Protein AF-A0A315BFC9-F1 (afdb_monomer_lite)

Structure (mmCIF, N/CA/C/O backbone):
data_AF-A0A315BFC9-F1
#
_entry.id   AF-A0A315BFC9-F1
#
loop_
_atom_site.group_PDB
_atom_site.id
_atom_site.type_symbol
_atom_site.label_atom_id
_atom_site.label_alt_id
_atom_site.label_comp_id
_atom_site.label_asym_id
_atom_site.label_entity_id
_atom_site.label_seq_id
_atom_site.pdbx_PDB_ins_code
_atom_site.Cartn_x
_atom_site.Cartn_y
_atom_site.Cartn_z
_atom_site.occupancy
_atom_site.B_iso_or_equiv
_atom_site.auth_seq_id
_atom_site.auth_comp_id
_atom_site.auth_asym_id
_atom_site.auth_atom_id
_atom_site.pdbx_PDB_model_num
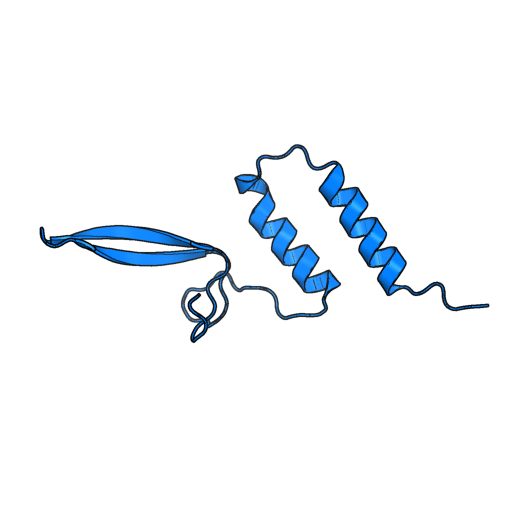ATOM 1 N N . MET A 1 1 ? -26.044 -11.968 19.860 1.00 47.41 1 MET A N 1
ATOM 2 C CA . MET A 1 1 ? -24.635 -11.547 19.799 1.00 47.41 1 MET A CA 1
ATOM 3 C C . MET A 1 1 ? -24.388 -11.252 18.341 1.00 47.41 1 MET A C 1
ATOM 5 O O . MET A 1 1 ? -24.015 -12.144 17.590 1.00 47.41 1 MET A O 1
ATOM 9 N N . ASP A 1 2 ? -24.798 -10.064 17.917 1.00 52.09 2 ASP A N 1
ATOM 10 C CA . ASP A 1 2 ? -24.590 -9.615 16.548 1.00 52.09 2 ASP A CA 1
ATOM 11 C C . ASP A 1 2 ? -23.079 -9.595 16.306 1.00 52.09 2 ASP A C 1
ATOM 13 O O . ASP A 1 2 ? -22.349 -9.108 17.178 1.00 52.09 2 ASP A O 1
ATOM 17 N N . PRO A 1 3 ? -22.574 -10.188 15.212 1.00 59.47 3 PRO A N 1
ATOM 18 C CA . PRO A 1 3 ? -21.177 -10.030 14.881 1.00 59.47 3 PRO A CA 1
ATOM 19 C C . PRO A 1 3 ? -21.022 -8.548 14.571 1.00 59.47 3 PRO A C 1
ATOM 21 O O . PRO A 1 3 ? -21.498 -8.074 13.540 1.00 59.47 3 PRO A O 1
ATOM 24 N N . ILE A 1 4 ? -20.430 -7.801 15.501 1.00 56.91 4 ILE A N 1
ATOM 25 C CA . ILE A 1 4 ? -19.902 -6.480 15.194 1.00 56.91 4 ILE A CA 1
ATOM 26 C C . ILE A 1 4 ? -19.053 -6.707 13.950 1.00 56.91 4 ILE A C 1
ATOM 28 O O . ILE A 1 4 ? -18.178 -7.576 13.938 1.00 56.91 4 ILE A O 1
ATOM 32 N N . ASN A 1 5 ? -19.469 -6.068 12.864 1.00 67.38 5 ASN A N 1
ATOM 33 C CA . ASN A 1 5 ? -18.955 -6.298 11.533 1.00 67.38 5 ASN A CA 1
ATOM 34 C C . ASN A 1 5 ? -17.450 -6.021 11.578 1.00 67.38 5 ASN A C 1
ATOM 36 O O . ASN A 1 5 ? -17.024 -4.874 11.576 1.00 67.38 5 ASN A O 1
ATOM 40 N N . THR A 1 6 ? -16.639 -7.073 11.686 1.00 71.38 6 THR A N 1
ATOM 41 C CA . THR A 1 6 ? -15.196 -6.986 11.972 1.00 71.38 6 THR A CA 1
ATOM 42 C C . THR A 1 6 ? -14.452 -6.166 10.911 1.00 71.38 6 THR A C 1
ATOM 44 O O . THR A 1 6 ? -13.361 -5.655 11.147 1.00 71.38 6 THR A O 1
ATOM 47 N N . GLN A 1 7 ? -15.056 -6.008 9.732 1.00 78.00 7 GLN A N 1
ATOM 48 C CA . GLN 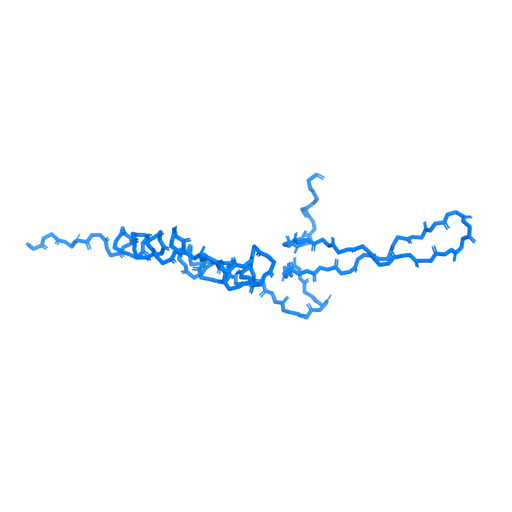A 1 7 ? -14.569 -5.136 8.674 1.00 78.00 7 GLN A CA 1
ATOM 49 C C . GLN A 1 7 ? -14.705 -3.643 9.012 1.00 78.00 7 GLN A C 1
ATOM 51 O O . GLN A 1 7 ? -13.791 -2.881 8.698 1.00 78.00 7 GLN A O 1
ATOM 56 N N . ASP A 1 8 ? -15.787 -3.231 9.675 1.00 82.62 8 ASP A N 1
ATOM 57 C CA . ASP A 1 8 ? -15.993 -1.839 10.086 1.00 82.62 8 ASP A CA 1
ATOM 58 C C . ASP A 1 8 ? -14.984 -1.458 11.173 1.00 82.62 8 ASP A C 1
ATOM 60 O O . ASP A 1 8 ? -14.302 -0.446 11.043 1.00 82.62 8 ASP A O 1
ATOM 64 N N . GLU A 1 9 ? -14.756 -2.334 12.158 1.00 86.12 9 GLU A N 1
ATOM 65 C CA . GLU A 1 9 ? -13.738 -2.116 13.198 1.00 86.12 9 GLU A CA 1
ATOM 66 C C . GLU A 1 9 ? -12.323 -2.008 12.603 1.00 86.12 9 GLU A C 1
ATOM 68 O O . GLU A 1 9 ? -11.508 -1.184 13.027 1.00 86.12 9 GLU A O 1
ATOM 73 N N . ARG A 1 10 ? -11.997 -2.829 11.595 1.00 87.25 10 ARG A N 1
ATOM 74 C CA . ARG A 1 10 ? -10.715 -2.740 10.879 1.00 87.25 10 ARG A CA 1
ATOM 75 C C . ARG A 1 10 ? -10.584 -1.431 10.099 1.00 87.25 10 ARG A C 1
ATOM 77 O O . ARG A 1 10 ? -9.504 -0.841 10.100 1.00 87.25 10 ARG A O 1
ATOM 84 N N . ALA A 1 11 ? -11.659 -0.978 9.456 1.00 87.31 11 ALA A N 1
ATOM 85 C CA . ALA A 1 11 ? -11.677 0.278 8.714 1.00 87.31 11 ALA A CA 1
ATOM 86 C C . ALA A 1 11 ? -11.546 1.491 9.648 1.00 87.31 11 ALA A C 1
ATOM 88 O O . ALA A 1 11 ? -10.755 2.392 9.373 1.00 87.31 11 ALA A O 1
ATOM 89 N N . GLU A 1 12 ? -12.245 1.493 10.783 1.00 88.25 12 GLU A N 1
ATOM 90 C CA . GLU A 1 12 ? -12.145 2.553 11.789 1.00 88.25 12 GLU A CA 1
ATOM 91 C C . GLU A 1 12 ? -10.732 2.641 12.378 1.00 88.25 12 GLU A C 1
ATOM 93 O O . GLU A 1 12 ? -10.163 3.731 12.449 1.00 88.25 12 GLU A O 1
ATOM 98 N N . ASN A 1 13 ? -10.118 1.502 12.719 1.00 87.31 13 ASN A N 1
ATOM 99 C CA . ASN A 1 13 ? -8.735 1.463 13.202 1.00 87.31 13 ASN A CA 1
ATOM 100 C C . ASN A 1 13 ? -7.733 1.984 12.158 1.00 87.31 13 ASN A C 1
ATOM 102 O O . ASN A 1 13 ? -6.812 2.728 12.506 1.00 87.31 13 ASN A O 1
ATOM 106 N N . PHE A 1 14 ? -7.922 1.637 10.880 1.00 88.06 14 PHE A N 1
ATOM 107 C CA . PHE A 1 14 ? -7.113 2.166 9.780 1.00 88.06 14 PHE A CA 1
ATOM 108 C C . PHE A 1 14 ? -7.246 3.693 9.671 1.00 88.06 14 PHE A C 1
ATOM 110 O O . PHE A 1 14 ? -6.238 4.400 9.635 1.00 88.06 14 PHE A O 1
ATOM 117 N N . ILE A 1 15 ? -8.478 4.215 9.689 1.00 87.56 15 ILE A N 1
ATOM 118 C CA . ILE A 1 15 ? -8.744 5.657 9.604 1.00 87.56 15 ILE A CA 1
ATOM 119 C C . ILE A 1 15 ? -8.106 6.394 10.784 1.00 87.56 15 ILE A C 1
ATOM 121 O O . ILE A 1 15 ? -7.419 7.387 10.570 1.00 87.56 15 ILE A O 1
ATOM 125 N N . GLN A 1 16 ? -8.276 5.909 12.017 1.00 87.69 16 GLN A N 1
ATOM 126 C CA . GLN A 1 16 ? -7.702 6.550 13.207 1.00 87.69 16 GLN A CA 1
ATOM 127 C C . GLN A 1 16 ? -6.171 6.607 13.153 1.00 87.69 16 GLN A C 1
ATOM 129 O O . GLN A 1 16 ? -5.575 7.639 13.463 1.00 87.69 16 GLN A O 1
ATOM 134 N N . ARG A 1 17 ? -5.526 5.520 12.714 1.00 84.81 17 ARG A N 1
ATOM 135 C CA . ARG A 1 17 ? -4.065 5.443 12.576 1.00 84.81 17 ARG A CA 1
ATOM 136 C C . ARG A 1 17 ? -3.526 6.468 11.579 1.00 84.81 17 ARG A C 1
ATOM 138 O O . ARG A 1 17 ? -2.532 7.131 11.868 1.00 84.81 17 ARG A O 1
ATOM 145 N N . TRP A 1 18 ? -4.180 6.607 10.428 1.00 84.31 18 TRP A N 1
ATOM 146 C CA . TRP A 1 18 ? -3.698 7.456 9.339 1.00 84.31 18 TRP A CA 1
ATOM 147 C C . TRP A 1 18 ? -4.176 8.909 9.422 1.00 84.31 18 TRP A C 1
ATOM 149 O O . TRP A 1 18 ? -3.468 9.794 8.953 1.00 84.31 18 TRP A O 1
ATOM 159 N N . ALA A 1 19 ? -5.292 9.186 10.103 1.00 81.94 19 ALA A N 1
ATOM 160 C CA . ALA A 1 19 ? -5.775 10.547 10.353 1.00 81.94 19 ALA A CA 1
ATOM 161 C C . ALA A 1 19 ? -4.839 11.372 11.255 1.00 81.94 19 ALA A C 1
ATOM 163 O O . ALA A 1 19 ? -4.844 12.599 11.186 1.00 81.94 19 ALA A O 1
ATOM 164 N N . ILE A 1 20 ? -4.046 10.710 12.105 1.00 77.00 20 ILE A N 1
ATOM 165 C CA . ILE A 1 20 ? -3.130 11.351 13.065 1.00 77.00 20 ILE A CA 1
ATOM 166 C C . ILE A 1 20 ? -1.676 11.322 12.554 1.00 77.00 20 ILE A C 1
ATOM 168 O O . ILE A 1 20 ? -0.784 11.900 13.173 1.00 77.00 20 ILE A O 1
ATOM 172 N N . SER A 1 21 ? -1.405 10.662 11.423 1.00 71.81 21 SER A N 1
ATOM 173 C CA . SER A 1 21 ? -0.047 10.567 10.883 1.00 71.81 21 SER A CA 1
ATOM 174 C C . SER A 1 21 ? 0.482 11.955 10.502 1.00 71.81 21 SER A C 1
ATOM 176 O O . SER A 1 21 ? -0.046 12.614 9.612 1.00 71.81 21 SER A O 1
ATOM 178 N N . THR A 1 22 ? 1.535 12.407 11.188 1.00 63.41 22 THR A N 1
ATOM 179 C CA . THR A 1 22 ? 2.223 13.692 10.945 1.00 63.41 22 THR A CA 1
ATOM 180 C C . THR A 1 22 ? 3.497 13.540 10.114 1.00 63.41 22 THR A C 1
ATOM 182 O O . THR A 1 22 ? 4.214 14.513 9.876 1.00 63.41 22 THR A O 1
ATOM 185 N N . ALA A 1 23 ? 3.819 12.315 9.700 1.00 62.50 23 ALA A N 1
ATOM 186 C CA . ALA A 1 23 ? 4.975 12.049 8.865 1.00 62.50 23 ALA A CA 1
ATOM 187 C C . ALA A 1 23 ? 4.726 12.548 7.432 1.00 62.50 23 ALA A C 1
ATOM 189 O O . ALA A 1 23 ? 3.597 12.548 6.950 1.00 62.50 23 ALA A O 1
ATOM 190 N N . SER A 1 24 ? 5.795 12.987 6.759 1.00 65.81 24 SER A N 1
ATOM 191 C CA . SER A 1 24 ? 5.720 13.485 5.380 1.00 65.81 24 SER A CA 1
ATOM 192 C C . SER A 1 24 ? 5.006 12.474 4.477 1.00 65.81 24 SER A C 1
ATOM 194 O O . SER A 1 24 ? 5.265 11.271 4.575 1.00 65.81 24 SER A O 1
ATOM 196 N N . GLU A 1 25 ? 4.138 12.968 3.590 1.00 60.53 25 GLU A N 1
ATOM 197 C CA . GLU A 1 25 ? 3.375 12.162 2.624 1.00 60.53 25 GLU A CA 1
ATOM 198 C C . GLU A 1 25 ? 4.282 11.168 1.882 1.00 60.53 25 GLU A C 1
ATOM 200 O O . GLU A 1 25 ? 3.946 9.995 1.736 1.00 60.53 25 GLU A O 1
ATOM 205 N N . LEU A 1 26 ? 5.497 11.601 1.528 1.00 62.09 26 LEU A N 1
ATOM 206 C CA . LEU A 1 26 ? 6.482 10.778 0.830 1.00 62.09 26 LEU A CA 1
ATOM 207 C C . LEU A 1 26 ? 7.086 9.667 1.707 1.00 62.09 26 LEU A C 1
ATOM 209 O O . LEU A 1 26 ? 7.406 8.591 1.216 1.00 62.09 26 LEU A O 1
ATOM 213 N N . ALA A 1 27 ? 7.242 9.909 3.010 1.00 65.38 27 ALA A N 1
ATOM 214 C CA . ALA A 1 27 ? 7.857 8.955 3.934 1.00 65.38 27 ALA A CA 1
ATOM 215 C C . ALA A 1 27 ? 6.906 7.818 4.339 1.00 65.38 27 ALA A C 1
ATOM 217 O O . ALA A 1 27 ? 7.356 6.798 4.860 1.00 65.38 27 ALA A O 1
ATOM 218 N N . THR A 1 28 ? 5.597 7.994 4.136 1.00 69.50 28 THR A N 1
ATOM 219 C CA . THR A 1 28 ? 4.582 7.047 4.616 1.00 69.50 28 THR A CA 1
ATOM 220 C C . THR A 1 28 ? 3.650 6.496 3.547 1.00 69.50 28 THR A C 1
ATOM 222 O O . THR A 1 28 ? 2.926 5.541 3.831 1.00 69.50 28 THR A O 1
ATOM 225 N N . SER A 1 29 ? 3.721 7.008 2.315 1.00 72.56 29 SER A N 1
ATOM 226 C CA . SER A 1 29 ? 2.928 6.548 1.168 1.00 72.56 29 SER A CA 1
ATOM 227 C C . SER A 1 29 ? 3.003 5.033 0.954 1.00 72.56 29 SER A C 1
ATOM 229 O O . SER A 1 29 ? 1.975 4.380 0.774 1.00 72.56 29 SER A O 1
ATOM 231 N N . GLN A 1 30 ? 4.201 4.447 1.044 1.00 75.25 30 GLN A N 1
ATOM 232 C CA . GLN A 1 30 ? 4.397 3.006 0.869 1.00 75.25 30 GLN A CA 1
ATOM 233 C C . GLN A 1 30 ? 3.659 2.199 1.944 1.00 75.25 30 GLN A C 1
ATOM 235 O O . GLN A 1 30 ? 2.875 1.308 1.621 1.00 75.25 30 GLN A O 1
ATOM 240 N N . SER A 1 31 ? 3.858 2.539 3.219 1.00 82.19 31 SER A N 1
ATOM 241 C CA . SER A 1 31 ? 3.199 1.860 4.340 1.00 82.19 31 SER A CA 1
ATOM 242 C C . SER A 1 31 ? 1.678 2.030 4.303 1.00 82.19 31 SER A C 1
ATOM 244 O O . SER A 1 31 ? 0.958 1.068 4.560 1.00 82.19 31 SER A O 1
ATOM 246 N N . PHE A 1 32 ? 1.184 3.211 3.916 1.00 84.31 32 PHE A N 1
ATOM 247 C CA . PHE A 1 32 ? -0.248 3.473 3.748 1.00 84.31 32 PHE A CA 1
ATOM 248 C C . PHE A 1 32 ? -0.875 2.544 2.708 1.00 84.31 32 PHE A C 1
ATOM 250 O O . PHE A 1 32 ? -1.875 1.883 2.982 1.00 84.31 32 PHE A O 1
ATOM 257 N N . ILE A 1 33 ? -0.265 2.448 1.524 1.00 83.25 33 ILE A N 1
ATOM 258 C CA . ILE A 1 33 ? -0.768 1.608 0.432 1.00 83.25 33 ILE A CA 1
ATOM 259 C C . ILE A 1 33 ? -0.711 0.119 0.813 1.00 83.25 33 ILE A C 1
ATOM 261 O O . ILE A 1 33 ? -1.631 -0.623 0.467 1.00 83.25 33 ILE A O 1
ATOM 265 N N . ILE A 1 34 ? 0.315 -0.329 1.550 1.00 84.25 34 ILE A N 1
ATOM 266 C CA . ILE A 1 34 ? 0.389 -1.708 2.071 1.00 84.25 34 ILE A CA 1
ATOM 267 C C . ILE A 1 34 ? -0.798 -2.002 2.990 1.00 84.25 34 ILE A C 1
ATOM 269 O O . ILE A 1 34 ? -1.519 -2.973 2.756 1.00 84.25 34 ILE A O 1
ATOM 273 N N . GLU A 1 35 ? -1.003 -1.168 4.011 1.00 86.00 35 GLU A N 1
ATOM 274 C CA . GLU A 1 35 ? -2.071 -1.353 4.999 1.00 86.00 35 GLU A CA 1
ATOM 275 C C . GLU A 1 35 ? -3.463 -1.242 4.351 1.00 86.00 35 GLU A C 1
ATOM 277 O O . GLU A 1 35 ? -4.376 -1.988 4.707 1.00 86.00 35 GLU A O 1
ATOM 282 N N . LEU A 1 36 ? -3.625 -0.382 3.340 1.00 87.56 36 LEU A N 1
ATOM 283 C CA . LEU A 1 36 ? -4.863 -0.280 2.567 1.00 87.56 36 LEU A CA 1
ATOM 284 C C . LEU A 1 36 ? -5.134 -1.553 1.753 1.00 87.56 36 LEU A C 1
ATOM 286 O O . LEU A 1 36 ? -6.263 -2.040 1.725 1.00 87.56 36 LEU A O 1
ATOM 290 N N . CYS A 1 37 ? -4.107 -2.120 1.114 1.00 87.44 37 CYS A N 1
ATOM 291 C CA . CYS A 1 37 ? -4.244 -3.375 0.374 1.00 87.44 37 CYS A CA 1
ATOM 292 C C . CYS A 1 37 ? -4.641 -4.533 1.302 1.00 87.44 37 CYS A C 1
ATOM 294 O O . CYS A 1 37 ? -5.483 -5.351 0.943 1.00 87.44 37 CYS A O 1
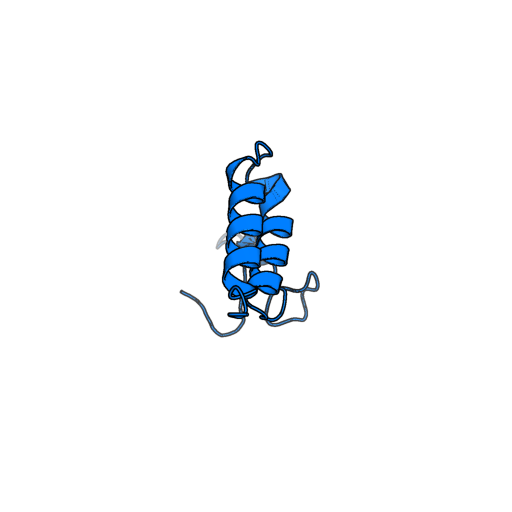ATOM 296 N N . GLU A 1 38 ? -4.086 -4.573 2.517 1.00 86.69 38 GLU A N 1
ATOM 297 C CA . GLU A 1 38 ? -4.477 -5.534 3.555 1.00 86.69 38 GLU A CA 1
ATOM 298 C C . GLU A 1 38 ? -5.922 -5.342 4.023 1.00 86.69 38 GLU A C 1
ATOM 300 O O . GLU A 1 38 ? -6.641 -6.322 4.228 1.00 86.69 38 GLU A O 1
ATOM 305 N N . LEU A 1 39 ? -6.366 -4.092 4.195 1.00 87.38 39 LEU A N 1
ATOM 306 C CA . LEU A 1 39 ? -7.743 -3.770 4.575 1.00 87.38 39 LEU A CA 1
ATOM 307 C C . LEU A 1 39 ? -8.756 -4.246 3.526 1.00 87.38 39 LEU A C 1
ATOM 309 O O . LEU A 1 39 ? -9.811 -4.774 3.885 1.00 87.38 39 LEU A O 1
ATOM 313 N N . LEU A 1 40 ? -8.420 -4.067 2.249 1.00 86.25 40 LEU A N 1
ATOM 314 C CA . LEU A 1 40 ? -9.260 -4.424 1.104 1.00 86.25 40 LEU A CA 1
ATOM 315 C C . LEU A 1 40 ? -9.119 -5.892 0.666 1.00 86.25 40 LEU A C 1
ATOM 317 O O . LEU A 1 40 ? -9.826 -6.308 -0.247 1.00 86.25 40 LEU A O 1
ATOM 321 N N . ASP A 1 41 ? -8.224 -6.658 1.297 1.00 84.69 41 ASP A N 1
ATOM 322 C CA . ASP A 1 41 ? -7.887 -8.045 0.940 1.00 84.69 41 ASP A CA 1
ATOM 323 C C . ASP A 1 41 ? -7.444 -8.205 -0.530 1.00 84.69 41 ASP A C 1
ATOM 325 O O . ASP A 1 41 ? -7.758 -9.177 -1.218 1.00 84.69 41 ASP A O 1
ATOM 329 N N . VAL A 1 42 ? -6.703 -7.212 -1.036 1.00 82.62 42 VAL A N 1
ATOM 330 C CA . VAL A 1 42 ? -6.155 -7.204 -2.399 1.00 82.62 42 VAL A CA 1
ATOM 331 C C . VAL A 1 42 ? -4.644 -7.452 -2.393 1.00 82.62 42 VAL A C 1
ATOM 333 O O . VAL A 1 42 ? -3.959 -7.163 -1.406 1.00 82.62 42 VAL A O 1
ATOM 336 N N . PRO A 1 43 ? -4.071 -7.967 -3.498 1.00 80.50 43 PRO A N 1
ATOM 337 C CA . PRO A 1 43 ? -2.631 -8.157 -3.600 1.00 80.50 43 PRO A CA 1
ATOM 338 C C . PRO A 1 43 ? -1.864 -6.848 -3.388 1.00 80.50 43 PRO A C 1
ATOM 340 O O . PRO A 1 43 ? -2.163 -5.836 -4.018 1.00 80.50 43 PRO A O 1
ATOM 343 N N . ARG A 1 44 ? -0.834 -6.887 -2.537 1.00 79.19 44 ARG A N 1
ATOM 344 C CA . ARG A 1 44 ? 0.069 -5.750 -2.315 1.00 79.19 44 ARG A CA 1
ATOM 345 C C . ARG A 1 44 ? 0.930 -5.492 -3.560 1.00 79.19 44 ARG A C 1
ATOM 347 O O . ARG A 1 44 ? 1.313 -6.460 -4.231 1.00 79.19 44 ARG A O 1
ATOM 354 N N . PRO A 1 45 ? 1.300 -4.231 -3.844 1.00 72.00 45 PRO A N 1
ATOM 355 C CA . PRO A 1 45 ? 2.298 -3.943 -4.865 1.00 72.00 45 PRO A CA 1
ATOM 356 C C . PRO A 1 45 ? 3.638 -4.581 -4.480 1.00 72.00 45 PRO A C 1
ATOM 358 O O . PRO A 1 45 ? 3.951 -4.743 -3.300 1.00 72.00 45 PRO A O 1
ATOM 361 N N . GLN A 1 46 ? 4.429 -4.994 -5.467 1.00 67.75 46 GLN A N 1
ATOM 362 C CA . GLN A 1 46 ? 5.735 -5.615 -5.233 1.00 67.75 46 GLN A CA 1
ATOM 363 C C . GLN A 1 46 ? 6.859 -4.624 -5.548 1.00 67.75 46 GLN A C 1
ATOM 365 O O . GLN A 1 46 ? 6.732 -3.780 -6.432 1.00 67.75 46 GLN A O 1
ATOM 370 N N . ALA A 1 47 ? 7.973 -4.724 -4.819 1.00 60.06 47 ALA A N 1
ATOM 371 C CA . ALA A 1 47 ? 9.136 -3.851 -5.004 1.00 60.06 47 ALA A CA 1
ATOM 372 C C . ALA A 1 47 ? 9.979 -4.203 -6.249 1.00 60.06 47 ALA A C 1
ATOM 374 O O . ALA A 1 47 ? 10.899 -3.474 -6.604 1.00 60.06 47 ALA A O 1
ATOM 375 N N . THR A 1 48 ? 9.711 -5.335 -6.903 1.00 59.22 48 THR A N 1
ATOM 376 C CA . THR A 1 48 ? 10.523 -5.838 -8.014 1.00 59.22 48 THR A CA 1
ATOM 377 C C . THR A 1 48 ? 9.976 -5.405 -9.373 1.00 59.22 48 THR A C 1
ATOM 379 O O . THR A 1 48 ? 8.798 -5.578 -9.674 1.00 59.22 48 THR A O 1
ATOM 382 N N . ALA A 1 49 ? 10.875 -4.898 -10.226 1.00 56.94 49 ALA A N 1
ATOM 383 C CA . ALA A 1 49 ? 10.590 -4.357 -11.562 1.00 56.94 49 ALA A CA 1
ATOM 384 C C . ALA A 1 49 ? 10.019 -5.349 -12.590 1.00 56.9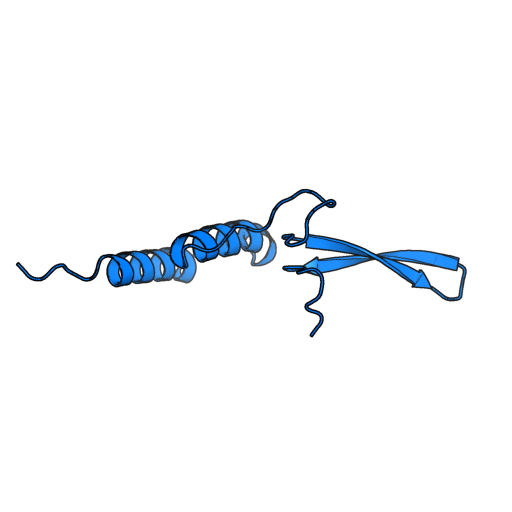4 49 ALA A C 1
ATOM 386 O O . ALA A 1 49 ? 9.585 -4.946 -13.665 1.00 56.94 49 ALA A O 1
ATOM 387 N N . ASP A 1 50 ? 10.005 -6.638 -12.259 1.00 55.72 50 ASP A N 1
ATOM 388 C CA . ASP A 1 50 ? 9.576 -7.735 -13.134 1.00 55.72 50 ASP A CA 1
ATOM 389 C C . ASP A 1 50 ? 8.076 -8.072 -12.976 1.00 55.72 50 ASP A C 1
ATOM 391 O O . ASP A 1 50 ? 7.603 -9.144 -13.351 1.00 55.72 50 ASP A O 1
ATOM 395 N N . ARG A 1 51 ? 7.295 -7.205 -12.320 1.00 60.47 51 ARG A N 1
ATOM 396 C CA . ARG A 1 51 ? 5.905 -7.510 -11.954 1.00 60.47 51 ARG A CA 1
ATOM 397 C C . ARG A 1 51 ? 4.929 -6.436 -12.401 1.00 60.47 51 ARG A C 1
ATOM 399 O O . ARG A 1 51 ? 5.246 -5.260 -12.527 1.00 60.47 51 ARG A O 1
ATOM 406 N N . ASP A 1 52 ? 3.697 -6.886 -12.605 1.00 63.12 52 ASP A N 1
ATOM 407 C CA . ASP A 1 52 ? 2.620 -6.090 -13.185 1.00 63.12 52 ASP A CA 1
ATOM 408 C C . ASP A 1 52 ? 2.001 -5.086 -12.215 1.00 63.12 52 ASP A C 1
ATOM 410 O O . ASP A 1 52 ? 1.185 -4.295 -12.667 1.00 63.12 52 ASP A O 1
ATOM 414 N N . TYR A 1 53 ? 2.353 -5.109 -10.923 1.00 61.62 53 TYR A N 1
ATOM 415 C CA . TYR A 1 53 ? 1.855 -4.173 -9.914 1.00 61.62 53 TYR A CA 1
ATOM 416 C C . TYR A 1 53 ? 2.986 -3.730 -8.979 1.00 61.62 53 TYR A C 1
ATOM 418 O O . TYR A 1 53 ? 3.512 -4.544 -8.214 1.00 61.62 53 TYR A O 1
ATOM 426 N N . MET A 1 54 ? 3.378 -2.457 -9.066 1.00 66.06 54 MET A N 1
ATOM 427 C CA . MET A 1 54 ? 4.551 -1.902 -8.380 1.00 66.06 54 MET A CA 1
ATOM 428 C C . MET A 1 54 ? 4.213 -0.637 -7.592 1.00 66.06 54 MET A C 1
ATOM 430 O O . MET A 1 54 ? 3.342 0.126 -8.001 1.00 66.06 54 MET A O 1
ATOM 434 N N . PHE A 1 55 ? 4.937 -0.399 -6.492 1.00 63.81 55 PHE A N 1
ATOM 435 C CA . PHE A 1 55 ? 4.825 0.845 -5.717 1.00 63.81 55 PHE A CA 1
ATOM 436 C C . PHE A 1 55 ? 5.288 2.051 -6.515 1.00 63.81 55 PHE A C 1
ATOM 438 O O . PHE A 1 55 ? 4.573 3.040 -6.601 1.00 63.81 55 PHE A O 1
ATOM 445 N N . GLU A 1 56 ? 6.464 1.929 -7.113 1.00 64.62 56 GLU A N 1
ATOM 446 C CA . GLU A 1 56 ? 7.097 2.974 -7.893 1.00 64.62 56 GLU A CA 1
ATOM 447 C C . GLU A 1 56 ? 7.803 2.302 -9.068 1.00 64.62 56 GLU A C 1
ATOM 449 O O . GLU A 1 56 ? 8.529 1.318 -8.887 1.00 64.62 56 GLU A O 1
ATOM 454 N N . ARG A 1 57 ? 7.568 2.792 -10.286 1.00 68.56 57 ARG A N 1
ATOM 455 C CA . ARG A 1 57 ? 8.292 2.339 -11.475 1.00 68.56 57 ARG A CA 1
ATOM 456 C C . ARG A 1 57 ? 9.027 3.507 -12.109 1.00 68.56 57 ARG A C 1
ATOM 458 O O . ARG A 1 57 ? 8.392 4.467 -12.537 1.00 68.56 57 ARG A O 1
ATOM 465 N N . ALA A 1 58 ? 10.342 3.363 -12.250 1.00 67.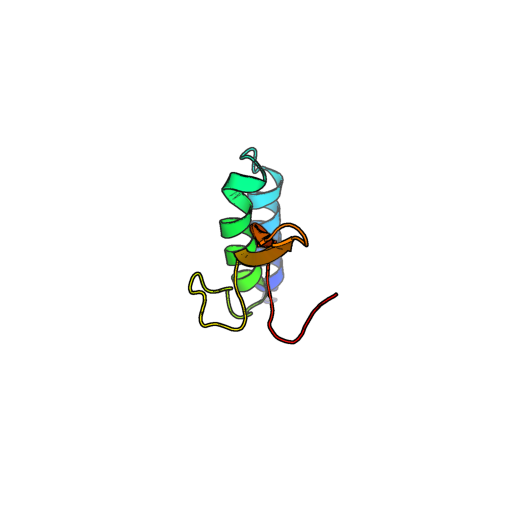81 58 ALA A N 1
ATOM 466 C 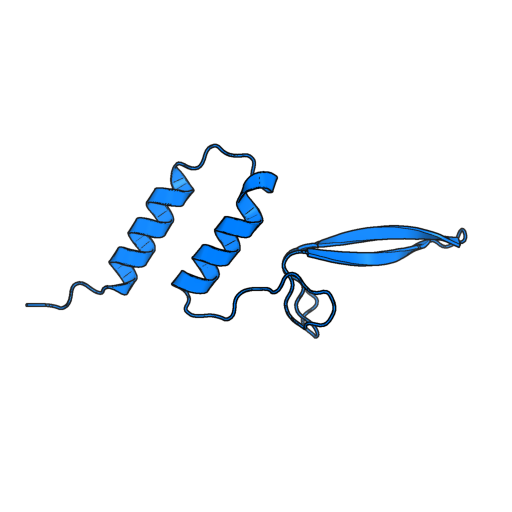CA . ALA A 1 58 ? 11.134 4.220 -13.118 1.00 67.81 58 ALA A CA 1
ATOM 467 C C . ALA A 1 58 ? 10.785 3.922 -14.588 1.00 67.81 58 ALA A C 1
ATOM 469 O O . ALA A 1 58 ? 10.981 2.810 -15.093 1.00 67.81 58 ALA A O 1
ATOM 470 N N . LEU A 1 59 ? 10.224 4.915 -15.263 1.00 69.44 59 LEU A N 1
ATOM 471 C CA . LEU A 1 59 ? 10.071 4.979 -16.704 1.00 69.44 59 LEU A CA 1
ATOM 472 C C . LEU A 1 59 ? 11.245 5.771 -17.266 1.00 69.44 59 LEU A C 1
ATOM 474 O O . LEU A 1 59 ? 11.490 6.906 -16.862 1.00 69.44 59 LEU A O 1
ATOM 478 N N . LYS A 1 60 ? 11.945 5.171 -18.225 1.00 71.94 60 LYS A N 1
ATOM 479 C CA . LYS A 1 60 ? 12.943 5.877 -19.020 1.00 71.94 60 LYS A CA 1
ATOM 480 C C . LYS A 1 60 ? 12.213 6.717 -20.059 1.00 71.94 60 LYS A C 1
ATOM 482 O O . LYS A 1 60 ? 11.639 6.170 -21.001 1.00 71.94 60 LYS A O 1
ATOM 487 N N . GLU A 1 61 ? 12.197 8.029 -19.866 1.00 64.44 61 GLU A N 1
ATOM 488 C CA . GLU A 1 61 ? 11.752 8.972 -20.889 1.00 64.44 61 GLU A CA 1
ATOM 489 C C . GLU A 1 61 ? 12.962 9.344 -21.749 1.00 64.44 61 GLU A C 1
ATOM 491 O O . GLU A 1 61 ? 13.948 9.891 -21.252 1.00 64.44 61 GLU A O 1
ATOM 496 N N . ALA A 1 62 ? 12.900 9.003 -23.038 1.00 65.31 62 ALA A N 1
ATOM 497 C CA . ALA A 1 62 ? 13.908 9.398 -24.010 1.00 65.31 62 ALA A CA 1
ATOM 498 C C . ALA A 1 62 ? 13.573 10.795 -24.543 1.00 65.31 62 ALA A C 1
ATOM 500 O O . ALA A 1 62 ? 12.530 10.997 -25.171 1.00 65.31 62 ALA A O 1
ATOM 501 N N . HIS A 1 63 ? 14.459 11.755 -24.298 1.00 65.50 63 HIS A N 1
ATOM 502 C CA . HIS A 1 63 ? 14.350 13.107 -24.833 1.00 65.50 63 HIS A CA 1
ATOM 503 C C . HIS A 1 63 ? 14.921 13.168 -26.252 1.00 65.50 63 HIS A C 1
ATOM 505 O O . HIS A 1 63 ? 15.802 12.397 -26.634 1.00 65.50 63 HIS A O 1
ATOM 511 N N . ALA A 1 64 ? 14.407 14.095 -27.064 1.00 63.81 64 ALA A N 1
ATOM 512 C CA . ALA A 1 64 ? 14.792 14.243 -28.473 1.00 63.81 64 ALA A CA 1
ATOM 513 C C . ALA A 1 64 ? 16.273 14.636 -28.678 1.00 63.81 64 ALA A C 1
ATOM 515 O O . ALA A 1 64 ? 16.784 14.539 -29.793 1.00 63.81 64 ALA A O 1
ATOM 516 N N . ASP A 1 65 ? 16.958 15.064 -27.615 1.00 69.00 65 ASP A N 1
ATOM 517 C CA . ASP A 1 65 ? 18.389 15.380 -27.564 1.00 69.00 65 ASP A CA 1
ATOM 518 C C . ASP A 1 65 ? 19.273 14.165 -27.205 1.00 69.00 65 ASP A C 1
ATOM 520 O O . ASP A 1 65 ? 20.497 14.285 -27.164 1.00 69.00 65 ASP A O 1
ATOM 524 N N . GLY A 1 66 ? 18.671 12.992 -26.977 1.00 67.00 66 GLY A N 1
ATOM 525 C CA . GLY A 1 66 ? 19.364 11.756 -26.615 1.00 67.00 66 GLY A CA 1
ATOM 526 C C . GLY A 1 66 ? 19.620 11.585 -25.117 1.00 67.00 66 GLY A C 1
ATOM 527 O O . GLY A 1 66 ? 20.238 10.591 -24.733 1.00 67.00 66 GLY A O 1
ATOM 528 N N . GLN A 1 67 ? 19.155 12.504 -24.263 1.00 65.44 67 GLN A N 1
ATOM 529 C CA . GLN A 1 67 ? 19.196 12.298 -22.818 1.00 65.44 67 GLN A CA 1
ATOM 530 C C . GLN A 1 67 ? 18.045 11.395 -22.367 1.00 65.44 67 GLN A C 1
ATOM 532 O O . GLN A 1 67 ? 16.903 11.546 -22.796 1.00 65.44 67 GLN A O 1
ATOM 537 N N . GLU A 1 68 ? 18.345 10.453 -21.477 1.00 69.75 68 GLU A N 1
ATOM 538 C CA . GLU A 1 68 ? 17.325 9.698 -20.753 1.00 69.75 68 GLU A CA 1
ATOM 539 C C . GLU A 1 68 ? 17.122 10.345 -19.383 1.00 69.75 68 GLU A C 1
ATOM 541 O O . GLU A 1 68 ? 18.089 10.553 -18.649 1.00 69.75 68 GLU A O 1
ATOM 546 N N . SER A 1 69 ? 15.874 10.635 -19.020 1.00 69.31 69 SER A N 1
ATOM 547 C CA . SER A 1 69 ? 15.524 10.952 -17.634 1.00 69.31 69 SER A CA 1
ATOM 548 C C . SER A 1 69 ? 14.683 9.833 -17.043 1.00 69.31 69 SER A C 1
ATOM 550 O O . SER A 1 69 ? 13.747 9.351 -17.687 1.00 69.31 69 SER A O 1
ATOM 552 N N . ASP A 1 70 ? 14.979 9.459 -15.802 1.00 74.69 70 ASP A N 1
ATOM 553 C CA . ASP A 1 70 ? 14.124 8.553 -15.046 1.00 74.69 70 ASP A CA 1
ATOM 554 C C . ASP A 1 70 ? 12.945 9.344 -14.472 1.00 74.69 70 ASP A C 1
ATOM 556 O O . ASP A 1 70 ? 13.120 10.277 -13.683 1.00 74.69 70 ASP A O 1
ATOM 560 N N . ARG A 1 71 ? 11.731 8.964 -14.868 1.00 72.44 71 ARG A N 1
ATOM 561 C CA . ARG A 1 71 ? 10.487 9.461 -14.283 1.00 72.44 71 ARG A CA 1
ATOM 562 C C . ARG A 1 71 ? 9.828 8.363 -13.473 1.00 72.44 71 ARG A C 1
ATOM 564 O O . ARG A 1 71 ? 9.647 7.254 -13.961 1.00 72.44 71 ARG A O 1
ATOM 571 N N . TYR A 1 72 ? 9.424 8.683 -12.256 1.00 71.31 72 TYR A N 1
ATOM 572 C CA . TYR A 1 72 ? 8.800 7.725 -11.353 1.00 71.31 72 TYR A CA 1
ATOM 573 C C . TYR A 1 72 ? 7.276 7.815 -11.454 1.00 71.31 72 TYR A C 1
ATOM 575 O O . TYR A 1 72 ? 6.709 8.908 -11.485 1.00 71.31 72 TYR A O 1
ATOM 583 N N . VAL A 1 73 ? 6.623 6.658 -11.571 1.00 71.75 73 VAL A N 1
ATOM 584 C CA . VAL A 1 73 ? 5.161 6.532 -11.550 1.00 71.75 73 VAL A CA 1
ATOM 585 C C . VAL A 1 73 ? 4.744 5.698 -10.353 1.00 71.75 73 VAL A C 1
ATOM 587 O O . VAL A 1 73 ? 5.176 4.548 -10.220 1.00 71.75 73 VAL A O 1
ATOM 590 N N . ASP A 1 74 ? 3.862 6.269 -9.540 1.00 68.25 74 ASP A N 1
ATOM 591 C CA . ASP A 1 74 ? 3.291 5.614 -8.369 1.00 68.25 74 ASP A CA 1
ATOM 592 C C . ASP A 1 74 ? 2.206 4.607 -8.771 1.00 68.25 74 ASP A C 1
ATOM 594 O O . ASP A 1 74 ? 1.407 4.853 -9.677 1.00 68.25 74 ASP A O 1
ATOM 598 N N . CYS A 1 75 ? 2.145 3.474 -8.068 1.00 69.50 75 CYS A N 1
ATOM 599 C CA . CYS A 1 75 ? 1.102 2.451 -8.228 1.00 69.50 75 CYS A CA 1
ATOM 600 C C . CYS A 1 75 ? 0.935 1.938 -9.671 1.00 69.50 75 CYS A C 1
ATOM 602 O O . CYS A 1 75 ? -0.185 1.747 -10.155 1.00 69.50 75 CYS A O 1
ATOM 604 N N . TYR A 1 76 ? 2.044 1.698 -10.373 1.00 69.25 76 TYR A N 1
ATOM 605 C CA . TYR A 1 76 ? 2.017 1.198 -11.745 1.00 69.25 76 TYR A CA 1
ATOM 606 C C . TYR A 1 76 ? 1.304 -0.158 -11.834 1.00 69.25 76 TYR A C 1
ATOM 608 O O . TYR A 1 76 ? 1.710 -1.113 -11.167 1.00 69.25 76 TYR A O 1
ATOM 616 N N . LYS A 1 77 ? 0.298 -0.265 -12.717 1.00 67.69 77 LYS A N 1
ATOM 617 C CA . LYS A 1 77 ? -0.320 -1.536 -13.113 1.00 67.69 77 LYS A CA 1
ATOM 618 C C . LYS A 1 77 ? -0.195 -1.773 -14.622 1.00 67.69 77 LYS A C 1
ATOM 620 O O . LYS A 1 77 ? -0.671 -0.970 -15.425 1.00 67.69 77 LYS A O 1
ATOM 625 N N . ARG A 1 78 ? 0.405 -2.894 -15.042 1.00 71.12 78 ARG A N 1
ATOM 626 C CA . ARG A 1 78 ? 0.560 -3.220 -16.473 1.00 71.12 78 ARG A CA 1
ATOM 627 C C . ARG A 1 78 ? -0.813 -3.370 -17.143 1.00 71.12 78 ARG A C 1
ATOM 629 O O . ARG A 1 78 ? -1.676 -4.085 -16.643 1.00 71.12 78 ARG A O 1
ATOM 636 N N . GLY A 1 79 ? -1.006 -2.700 -18.281 1.00 72.06 79 GLY A N 1
ATOM 637 C CA . GLY A 1 79 ? -2.264 -2.730 -19.042 1.00 72.06 79 GLY A CA 1
ATOM 638 C C . GLY A 1 79 ? -3.366 -1.799 -18.520 1.00 72.06 79 GLY A C 1
ATOM 639 O O . GLY A 1 79 ? -4.464 -1.811 -19.063 1.00 72.06 79 GLY A O 1
ATOM 640 N N . HIS A 1 80 ? -3.078 -0.987 -17.500 1.00 63.12 80 HIS A N 1
ATOM 641 C CA . HIS A 1 80 ? -3.961 0.062 -16.999 1.00 63.12 80 HIS A CA 1
ATOM 642 C C . HIS A 1 80 ? -3.186 1.383 -16.969 1.00 63.12 80 HIS A C 1
ATOM 644 O O . HIS A 1 80 ? -2.638 1.767 -15.940 1.00 63.12 80 HIS A O 1
ATOM 650 N N . SER A 1 81 ? -3.102 2.063 -18.110 1.00 49.88 81 SER A N 1
ATOM 651 C CA . SER A 1 81 ? -2.799 3.495 -18.123 1.00 49.88 81 SER A CA 1
ATOM 652 C C . SER A 1 81 ? -4.110 4.260 -17.958 1.00 49.88 81 SER A C 1
ATOM 654 O O . SER A 1 81 ? -5.112 3.888 -18.576 1.00 49.88 81 SER A O 1
ATOM 656 N N . CYS A 1 82 ? -4.106 5.282 -17.106 1.00 44.12 82 CYS A N 1
ATOM 657 C CA . CYS A 1 82 ? -5.100 6.347 -17.168 1.00 44.12 82 CYS A CA 1
ATOM 658 C C . CYS A 1 82 ? -5.022 7.102 -18.502 1.00 44.12 82 CYS A C 1
ATOM 660 O O . CYS A 1 82 ? -3.952 7.054 -19.156 1.00 44.12 82 CYS A O 1
#

Radius of gyration: 17.54 Å; chains: 1; bounding box: 44×27×48 Å

pLDDT: mean 71.8, std 10.87, range [44.12, 88.25]

Secondary structure (DSSP, 8-state):
-----HHHHHHHHHHHHHHT--S-HHHHHHHHHHHHHHHTT-PPPBSSTTSSEEEEEEEEEEPTTS-EEEEEEEEEETT---

Foldseek 3Di:
DPPPPVLVVLVVVLCVVVVPDPDDCVVCVQVNQQSVCVSVVHDGADCDPVDQWHQKDFDFDQDPVRDTDTDIDGGHGPPDDD

Sequence (82 aa):
MDPINTQDERAENFIQRWAISTASELATSQSFIIELCELLDVPRPQATADRDYMFERALKEAHADGQESDRYVDCYKRGHSC